Protein AF-A0A021X894-F1 (afdb_monomer)

Mean predicted aligned error: 11.21 Å

pLDDT: mean 73.01, std 16.16, range [37.38, 88.62]

Secondary structure (DSSP, 8-state):
-EEEE-SSS-EEEEETTEEEEE-TT-EEE--B-HHHHHHHHT-TTEEEET-------------------

Radius of gyration: 15.84 Å; Cα contacts (8 Å, |Δi|>4): 108; cha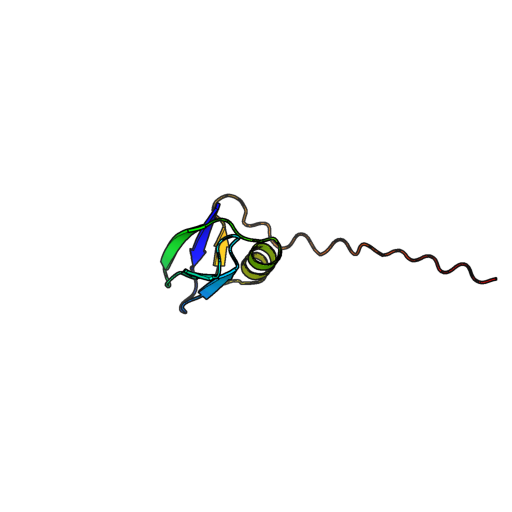ins: 1; bounding box: 25×56×26 Å

Structure (mmCIF, N/CA/C/O backbone):
data_AF-A0A021X894-F1
#
_entry.id   AF-A0A021X894-F1
#
loop_
_atom_site.group_PDB
_atom_site.id
_atom_site.type_symbol
_atom_site.label_atom_id
_atom_site.label_alt_id
_atom_site.label_comp_id
_atom_site.label_asym_id
_atom_site.label_entity_id
_atom_site.label_seq_id
_atom_site.pdbx_PDB_ins_code
_atom_site.Cartn_x
_atom_site.Cartn_y
_atom_site.Cartn_z
_atom_site.occupancy
_atom_site.B_iso_or_equiv
_atom_site.auth_seq_id
_atom_site.auth_comp_id
_atom_site.auth_asym_id
_atom_site.auth_atom_id
_atom_site.pdbx_PDB_model_num
ATOM 1 N N . MET A 1 1 ? -4.985 3.160 8.460 1.00 73.56 1 MET A N 1
ATOM 2 C CA . MET A 1 1 ? -3.515 3.013 8.285 1.00 73.56 1 MET A CA 1
ATOM 3 C C . MET A 1 1 ? -3.154 3.640 6.953 1.00 73.56 1 MET A C 1
ATOM 5 O O . MET A 1 1 ? -3.827 3.388 5.961 1.00 73.56 1 MET A O 1
ATOM 9 N N . LYS A 1 2 ? -2.139 4.503 6.904 1.00 82.06 2 LYS A N 1
ATOM 10 C CA . LYS A 1 2 ? -1.909 5.328 5.715 1.00 82.06 2 LYS A CA 1
ATOM 11 C C . LYS A 1 2 ? -0.990 4.620 4.731 1.00 82.06 2 LYS A C 1
ATOM 13 O O . LYS A 1 2 ? 0.191 4.454 5.004 1.00 82.06 2 LYS A O 1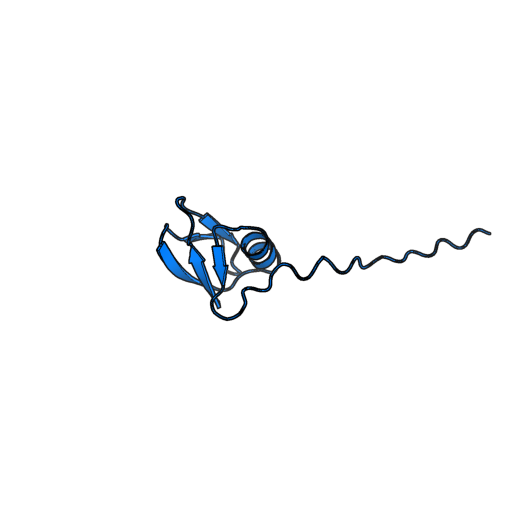
ATOM 18 N N . VAL A 1 3 ? -1.531 4.227 3.584 1.00 83.88 3 VAL A N 1
ATOM 19 C CA . VAL A 1 3 ? -0.776 3.634 2.478 1.00 83.88 3 VAL A CA 1
ATOM 20 C C . VAL A 1 3 ? -0.445 4.730 1.478 1.00 83.88 3 VAL A C 1
ATOM 22 O O . VAL A 1 3 ? -1.319 5.483 1.051 1.00 83.88 3 VAL A O 1
ATOM 25 N N . THR A 1 4 ? 0.817 4.820 1.098 1.00 85.81 4 THR A N 1
ATOM 26 C CA . THR A 1 4 ? 1.345 5.757 0.114 1.00 85.81 4 THR A CA 1
ATOM 27 C C . THR A 1 4 ? 1.853 4.973 -1.076 1.00 85.81 4 THR A C 1
ATOM 29 O O . THR A 1 4 ? 2.625 4.034 -0.908 1.00 85.81 4 THR A O 1
ATOM 32 N N . ASN A 1 5 ? 1.423 5.361 -2.271 1.00 88.19 5 ASN A N 1
ATOM 33 C CA . ASN A 1 5 ? 1.967 4.818 -3.503 1.00 88.19 5 ASN A CA 1
ATOM 34 C C . ASN A 1 5 ? 3.144 5.686 -3.950 1.00 88.19 5 ASN A C 1
ATOM 36 O O . ASN A 1 5 ? 2.957 6.821 -4.390 1.00 88.19 5 ASN A O 1
ATOM 40 N N . THR A 1 6 ? 4.351 5.157 -3.787 1.00 86.00 6 THR A N 1
ATOM 41 C CA . THR A 1 6 ? 5.606 5.775 -4.229 1.00 86.00 6 THR A CA 1
ATOM 42 C C . THR A 1 6 ? 6.015 5.321 -5.628 1.00 86.00 6 THR A C 1
ATOM 44 O O . THR A 1 6 ? 6.930 5.904 -6.203 1.00 86.00 6 THR A O 1
ATOM 47 N N . GLY A 1 7 ? 5.339 4.314 -6.179 1.00 80.62 7 GLY A N 1
ATOM 48 C CA . GLY A 1 7 ? 5.567 3.817 -7.525 1.00 80.62 7 GLY A CA 1
ATOM 49 C C . GLY A 1 7 ? 4.998 4.709 -8.625 1.00 80.62 7 GLY A C 1
ATOM 50 O O . GLY A 1 7 ? 4.308 5.704 -8.395 1.00 80.62 7 GLY A O 1
ATOM 51 N N . HIS A 1 8 ? 5.260 4.306 -9.868 1.00 84.19 8 HIS A N 1
ATOM 52 C CA . HIS A 1 8 ? 4.851 5.037 -11.075 1.00 84.19 8 HIS A CA 1
ATOM 53 C C . HIS A 1 8 ? 3.512 4.567 -11.668 1.00 84.19 8 HIS A C 1
ATOM 55 O O . HIS A 1 8 ? 3.034 5.138 -12.647 1.00 84.19 8 HIS A O 1
ATOM 61 N N . SER A 1 9 ? 2.892 3.542 -11.077 1.00 84.44 9 SER A N 1
ATOM 62 C CA . SER A 1 9 ? 1.656 2.920 -11.569 1.00 84.44 9 SER A CA 1
ATOM 63 C C . SER A 1 9 ? 0.551 2.946 -10.520 1.00 84.44 9 SER A C 1
ATOM 65 O O . SER A 1 9 ? 0.815 2.994 -9.322 1.00 84.44 9 SER A O 1
ATOM 67 N N . ARG A 1 10 ? -0.715 2.910 -10.954 1.00 86.94 10 ARG A N 1
ATOM 68 C CA . ARG A 1 10 ? -1.860 2.780 -10.038 1.00 86.94 10 ARG A CA 1
ATOM 69 C C . ARG A 1 10 ? -1.814 1.401 -9.374 1.00 86.94 10 ARG A C 1
ATOM 71 O O . ARG A 1 10 ? -1.862 0.394 -10.071 1.00 86.94 10 ARG A O 1
ATOM 78 N N . GLN A 1 11 ? -1.806 1.379 -8.045 1.00 85.62 11 GLN A N 1
ATOM 79 C CA . GLN A 1 11 ? -1.778 0.152 -7.252 1.00 85.62 11 GLN A CA 1
ATOM 80 C C . GLN A 1 11 ? -3.136 -0.077 -6.582 1.00 85.62 11 GLN A C 1
ATOM 82 O O . GLN A 1 11 ? -3.731 0.856 -6.035 1.00 85.62 11 GLN A O 1
ATOM 87 N N . GLY A 1 12 ? -3.639 -1.309 -6.658 1.00 85.75 12 GLY A N 1
ATOM 88 C CA . GLY A 1 12 ? -4.864 -1.736 -5.983 1.00 85.75 12 GLY A CA 1
ATOM 89 C C . GLY A 1 12 ? -4.523 -2.476 -4.697 1.00 85.75 12 GLY A C 1
ATOM 90 O O . GLY A 1 12 ? -3.854 -3.504 -4.744 1.00 85.75 12 GLY A O 1
ATOM 91 N N . VAL A 1 13 ? -4.983 -1.969 -3.556 1.00 81.62 13 VAL A N 1
ATOM 92 C CA . VAL A 1 13 ? -4.747 -2.591 -2.249 1.00 81.62 13 VAL A CA 1
ATOM 93 C C . VAL A 1 13 ? -6.034 -3.182 -1.689 1.00 81.62 13 VAL A C 1
ATOM 95 O O . VAL A 1 13 ? -7.093 -2.557 -1.751 1.00 81.62 13 VAL A O 1
ATOM 98 N N . HIS A 1 14 ? -5.943 -4.398 -1.147 1.00 83.88 14 HIS A N 1
ATOM 99 C CA . HIS A 1 14 ? -7.081 -5.103 -0.556 1.00 83.88 14 HIS A CA 1
ATOM 100 C C . HIS A 1 14 ? -7.337 -4.614 0.872 1.00 83.88 14 HIS A C 1
ATOM 102 O O . HIS A 1 14 ? -6.573 -4.899 1.800 1.00 83.88 14 HIS A O 1
ATOM 108 N N . THR A 1 15 ? -8.440 -3.899 1.040 1.00 84.25 15 THR A N 1
ATOM 109 C CA . THR A 1 15 ? -8.929 -3.339 2.296 1.00 84.25 15 THR A CA 1
ATOM 110 C C . THR A 1 15 ? -10.083 -4.156 2.864 1.00 84.25 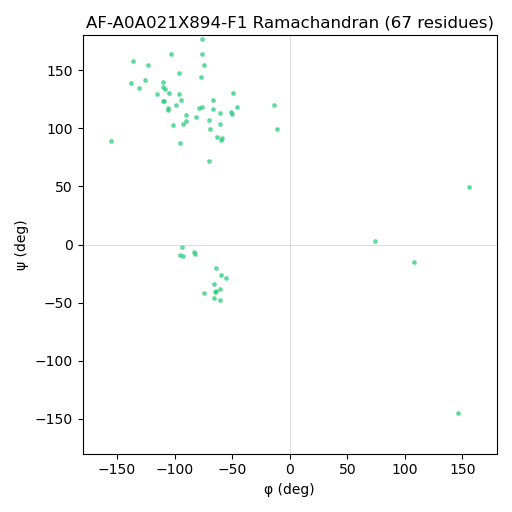15 THR A C 1
ATOM 112 O O . THR A 1 15 ? -10.704 -4.959 2.169 1.00 84.25 15 THR A O 1
ATOM 115 N N . THR A 1 16 ? -10.396 -3.952 4.143 1.00 79.19 16 THR A N 1
ATOM 116 C CA . THR A 1 16 ? -11.529 -4.611 4.819 1.00 79.19 16 THR A CA 1
ATOM 117 C C . THR A 1 16 ? -12.867 -4.281 4.149 1.00 79.19 16 THR A C 1
ATOM 119 O O . THR A 1 16 ? -13.815 -5.056 4.205 1.00 79.19 16 THR A O 1
ATOM 122 N N . THR A 1 17 ? -12.933 -3.127 3.485 1.00 78.25 17 THR A N 1
ATOM 123 C CA . THR A 1 17 ? -14.108 -2.608 2.778 1.00 78.25 17 THR A CA 1
ATOM 124 C C . THR A 1 17 ? -14.136 -2.932 1.281 1.00 78.25 17 THR A C 1
ATOM 126 O O . THR A 1 17 ? -15.150 -2.671 0.638 1.00 78.25 17 THR A O 1
ATOM 129 N N . GLY A 1 18 ? -13.061 -3.481 0.702 1.00 82.75 18 GLY A N 1
ATOM 130 C CA . GLY A 1 18 ? -12.977 -3.772 -0.731 1.00 82.75 18 GLY A CA 1
ATOM 131 C C . GLY A 1 18 ? -11.573 -3.592 -1.303 1.00 82.75 18 GLY A C 1
ATOM 132 O O . GLY A 1 18 ? -10.580 -3.883 -0.652 1.00 82.75 18 GLY A O 1
ATOM 133 N N . VAL A 1 19 ? -11.468 -3.132 -2.549 1.00 84.50 19 VAL A N 1
ATOM 134 C CA . VAL A 1 19 ? -10.176 -2.791 -3.166 1.00 84.50 19 VAL A CA 1
ATOM 135 C C . VAL A 1 19 ? -10.106 -1.284 -3.333 1.00 84.50 19 VAL A C 1
ATOM 137 O O . VAL A 1 19 ? -10.967 -0.688 -3.981 1.00 84.50 19 VAL A O 1
ATOM 140 N N . VAL A 1 20 ? -9.075 -0.662 -2.765 1.00 85.12 20 VAL A N 1
ATOM 141 C CA . VAL A 1 20 ? -8.829 0.774 -2.918 1.00 85.12 20 VAL A CA 1
ATOM 142 C C . VAL A 1 20 ? -7.678 0.984 -3.884 1.00 85.12 20 VAL A C 1
ATOM 144 O O . VAL A 1 20 ? -6.610 0.393 -3.745 1.00 85.12 20 VAL A O 1
ATOM 147 N N . PHE A 1 21 ? -7.889 1.856 -4.864 1.00 86.44 21 PHE A N 1
ATOM 148 C CA . PHE A 1 21 ? -6.856 2.230 -5.819 1.00 86.44 21 PHE A CA 1
ATOM 149 C C . PHE A 1 21 ? -6.152 3.501 -5.364 1.00 86.44 21 PHE A C 1
ATOM 151 O O . PHE A 1 21 ? -6.784 4.541 -5.173 1.00 86.44 21 PHE A O 1
ATOM 158 N N . ILE A 1 22 ? -4.832 3.424 -5.241 1.00 86.94 22 ILE A N 1
ATOM 159 C CA . ILE A 1 22 ? -3.989 4.554 -4.865 1.00 86.94 22 ILE A CA 1
ATOM 160 C C . ILE A 1 22 ? -3.197 4.973 -6.101 1.00 86.94 22 ILE A C 1
ATOM 162 O O . ILE A 1 22 ? -2.508 4.165 -6.728 1.00 86.94 22 ILE A O 1
ATOM 166 N N . HIS A 1 23 ? -3.335 6.239 -6.487 1.00 88.50 23 HIS A N 1
ATOM 167 C CA . HIS A 1 23 ? -2.590 6.813 -7.605 1.00 88.50 23 HIS A CA 1
ATOM 168 C C . HIS A 1 23 ? -1.123 7.076 -7.231 1.00 88.50 23 HIS A C 1
ATOM 170 O O . HIS A 1 23 ? -0.848 7.305 -6.053 1.00 88.50 23 HIS A O 1
ATOM 176 N N . PRO A 1 24 ? -0.204 7.103 -8.214 1.00 88.62 24 PRO A N 1
ATOM 177 C CA . PRO A 1 24 ? 1.191 7.493 -8.005 1.00 88.62 24 PRO A CA 1
ATOM 178 C C . PRO A 1 24 ? 1.314 8.814 -7.238 1.00 88.62 24 PRO A C 1
ATOM 180 O O . PRO A 1 24 ? 0.652 9.794 -7.583 1.00 88.62 24 PRO A O 1
ATOM 183 N N . GLY A 1 25 ? 2.130 8.836 -6.187 1.00 86.69 25 GLY A N 1
ATOM 184 C CA . GLY A 1 25 ? 2.358 10.013 -5.347 1.00 86.69 25 GLY A CA 1
ATOM 185 C C . GLY A 1 25 ? 1.203 10.374 -4.405 1.00 86.69 25 GLY A C 1
ATOM 186 O O . GLY A 1 25 ? 1.290 11.383 -3.708 1.00 86.69 25 GLY A O 1
ATOM 187 N N . GLN A 1 26 ? 0.123 9.583 -4.357 1.00 86.12 26 GLN A N 1
ATOM 188 C CA . GLN A 1 26 ? -0.947 9.771 -3.377 1.00 86.12 26 GLN A CA 1
ATOM 189 C C . GLN A 1 26 ? -0.775 8.874 -2.154 1.00 86.12 26 GLN A C 1
ATOM 191 O O . GLN A 1 26 ? -0.358 7.719 -2.239 1.00 86.12 26 GLN A O 1
ATOM 196 N N . SER A 1 27 ? -1.216 9.407 -1.017 1.00 86.56 27 SER A N 1
ATOM 197 C CA . SER A 1 27 ? -1.445 8.647 0.206 1.00 86.56 27 SER A CA 1
ATOM 198 C C . SER A 1 27 ? -2.937 8.550 0.494 1.00 86.56 27 SER A C 1
ATOM 200 O O . SER A 1 27 ? -3.676 9.524 0.334 1.00 86.56 27 SER A O 1
ATOM 202 N N . ARG A 1 28 ? -3.389 7.386 0.954 1.00 84.69 28 ARG A N 1
ATOM 203 C CA . ARG A 1 28 ? -4.758 7.155 1.416 1.00 84.69 28 ARG A CA 1
ATOM 204 C C . ARG A 1 28 ? -4.728 6.473 2.769 1.00 84.69 28 ARG A C 1
ATOM 206 O O . ARG A 1 28 ? -3.976 5.520 2.958 1.00 84.69 28 ARG A O 1
ATOM 213 N N . ASP A 1 29 ? -5.551 6.954 3.696 1.00 85.00 29 ASP A N 1
ATOM 214 C CA . ASP A 1 29 ? -5.831 6.177 4.896 1.00 85.00 29 ASP A CA 1
ATOM 215 C C . ASP A 1 29 ? -6.848 5.097 4.542 1.00 85.00 29 ASP A C 1
ATOM 217 O O . ASP A 1 29 ? -7.945 5.385 4.061 1.00 85.00 29 ASP A O 1
ATOM 221 N N . VAL A 1 30 ? -6.421 3.850 4.679 1.00 81.56 30 VAL A N 1
ATOM 222 C CA . VAL A 1 30 ? -7.217 2.668 4.381 1.00 81.56 30 VAL A CA 1
ATOM 223 C C . VAL A 1 30 ? -7.024 1.651 5.488 1.00 81.56 30 VAL A C 1
ATOM 225 O O . VAL A 1 30 ? -6.029 1.681 6.204 1.00 81.56 30 VAL A O 1
ATOM 228 N N . GLU A 1 31 ? -7.965 0.736 5.641 1.00 83.00 31 GLU A N 1
ATOM 229 C CA . GLU A 1 31 ? -7.834 -0.395 6.554 1.00 83.00 31 GLU A CA 1
ATOM 230 C C . GLU A 1 31 ? -7.478 -1.626 5.727 1.00 83.00 31 GLU A C 1
ATOM 232 O O . GLU A 1 31 ? -8.323 -2.138 4.997 1.00 83.00 31 GLU A O 1
ATOM 237 N N . LEU A 1 32 ? -6.212 -2.046 5.742 1.00 79.62 32 LEU A N 1
ATOM 238 C CA . LEU A 1 32 ? -5.777 -3.203 4.964 1.00 79.62 32 LEU A CA 1
ATOM 239 C C . LEU A 1 32 ? -6.209 -4.502 5.647 1.00 79.62 32 LEU A C 1
ATOM 241 O O . LEU A 1 32 ? -6.172 -4.627 6.867 1.00 79.62 32 LEU A O 1
ATOM 245 N N . THR A 1 33 ? -6.564 -5.494 4.835 1.00 82.00 33 THR A N 1
ATOM 246 C CA . THR A 1 33 ? -6.664 -6.880 5.314 1.00 82.00 33 THR A CA 1
ATOM 247 C C . THR A 1 33 ? -5.266 -7.479 5.472 1.00 82.00 33 THR A C 1
ATOM 249 O O . THR A 1 33 ? -4.319 -7.003 4.849 1.00 82.00 33 THR A O 1
ATOM 252 N N . ALA A 1 34 ? -5.126 -8.596 6.192 1.00 80.06 34 ALA A N 1
ATOM 253 C CA . ALA A 1 34 ? -3.839 -9.295 6.318 1.00 80.06 34 ALA A CA 1
ATOM 254 C C . ALA A 1 34 ? -3.205 -9.673 4.958 1.00 80.06 34 ALA A C 1
ATOM 256 O O . ALA A 1 34 ? -1.982 -9.746 4.833 1.00 80.06 34 ALA A O 1
ATOM 257 N N . ALA A 1 35 ? -4.025 -9.903 3.924 1.00 80.62 35 ALA A N 1
ATOM 258 C CA . ALA A 1 35 ? -3.557 -10.124 2.556 1.00 80.62 35 ALA A CA 1
ATOM 259 C C . ALA A 1 35 ? -3.080 -8.821 1.890 1.00 80.62 35 ALA A C 1
ATOM 261 O O . ALA A 1 35 ? -2.040 -8.814 1.234 1.00 80.62 35 ALA A O 1
ATOM 262 N N . GLY A 1 36 ? -3.807 -7.716 2.093 1.00 80.12 36 GLY A N 1
ATOM 263 C CA . GLY A 1 36 ? -3.418 -6.386 1.623 1.00 80.12 36 GLY A CA 1
ATOM 264 C C . GLY A 1 36 ? -2.135 -5.879 2.279 1.00 80.12 36 GLY A C 1
ATOM 265 O O . GLY A 1 36 ? -1.278 -5.344 1.585 1.00 80.12 36 GLY A O 1
ATOM 266 N N . GLU A 1 37 ? -1.960 -6.114 3.581 1.00 80.81 37 GLU A N 1
ATOM 267 C CA . GLU A 1 37 ? -0.717 -5.809 4.294 1.00 80.81 37 GLU A CA 1
ATOM 268 C C . GLU A 1 37 ? 0.463 -6.577 3.703 1.00 80.81 37 GLU A C 1
ATOM 270 O O . GLU A 1 37 ? 1.469 -5.962 3.382 1.00 80.81 37 GLU A O 1
ATOM 275 N N . LYS A 1 38 ? 0.331 -7.892 3.477 1.00 81.56 38 LYS A N 1
ATOM 276 C CA . LYS A 1 38 ? 1.389 -8.691 2.834 1.00 81.56 38 LYS A CA 1
ATOM 277 C C . LYS A 1 38 ? 1.720 -8.214 1.423 1.00 81.56 38 LYS A C 1
ATOM 279 O O . LYS A 1 38 ? 2.882 -8.241 1.041 1.00 81.56 38 LYS A O 1
ATOM 284 N N . PHE A 1 39 ? 0.715 -7.807 0.650 1.00 81.88 39 PHE A N 1
ATOM 285 C CA . PHE A 1 39 ? 0.925 -7.285 -0.699 1.00 81.88 39 PHE A CA 1
ATOM 286 C C . PHE A 1 39 ? 1.691 -5.962 -0.676 1.00 81.88 39 PHE A C 1
ATOM 288 O O . PHE A 1 39 ? 2.647 -5.797 -1.422 1.00 81.88 39 PHE A O 1
ATOM 295 N N . VAL A 1 40 ? 1.291 -5.039 0.202 1.00 81.25 40 VAL A N 1
ATOM 296 C CA . VAL A 1 40 ? 1.971 -3.750 0.366 1.00 81.25 40 VAL A CA 1
ATOM 297 C C . VAL A 1 40 ? 3.395 -3.938 0.894 1.00 81.25 40 VAL A C 1
ATOM 299 O O . VAL A 1 40 ? 4.307 -3.297 0.397 1.00 81.25 40 VAL A O 1
ATOM 302 N N . ASP A 1 41 ? 3.598 -4.849 1.844 1.00 81.31 41 ASP A N 1
ATOM 303 C CA . ASP A 1 41 ? 4.906 -5.179 2.425 1.00 81.31 41 ASP A CA 1
ATOM 304 C C . ASP A 1 41 ? 5.864 -5.829 1.408 1.00 81.31 41 ASP A C 1
ATOM 306 O O . ASP A 1 41 ? 7.066 -5.573 1.428 1.00 81.31 41 ASP A O 1
ATOM 310 N N . ALA A 1 42 ? 5.327 -6.629 0.480 1.00 82.38 42 ALA A N 1
ATOM 311 C CA . ALA A 1 42 ? 6.081 -7.250 -0.609 1.00 82.38 42 ALA A CA 1
ATOM 312 C C . ALA A 1 42 ? 6.285 -6.334 -1.831 1.00 82.38 42 ALA A C 1
ATOM 314 O O . ALA A 1 42 ? 6.962 -6.734 -2.776 1.00 82.38 42 ALA A O 1
ATOM 315 N N . SER A 1 43 ? 5.676 -5.148 -1.847 1.00 78.06 43 SER A N 1
ATOM 316 C CA . SER A 1 43 ? 5.682 -4.236 -2.987 1.00 78.06 43 SER A CA 1
ATOM 317 C C . SER A 1 43 ? 6.604 -3.050 -2.719 1.00 78.06 43 SER A C 1
ATOM 319 O O 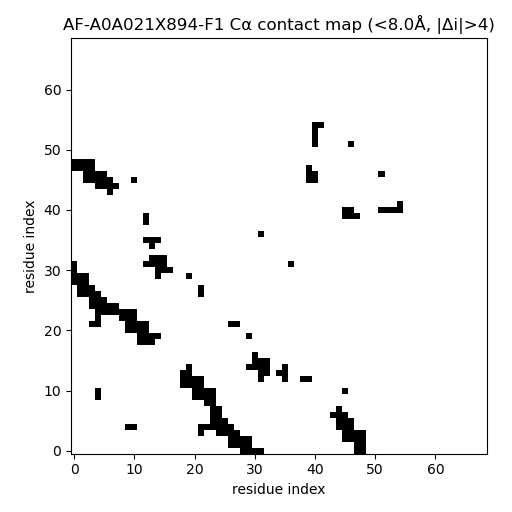. SER A 1 43 ? 6.289 -2.201 -1.893 1.00 78.06 43 SER A O 1
ATOM 321 N N . ASP A 1 44 ? 7.681 -2.912 -3.492 1.00 80.12 44 ASP A N 1
ATOM 322 C CA . ASP A 1 44 ? 8.606 -1.768 -3.390 1.00 80.12 44 ASP A CA 1
ATOM 323 C C . ASP A 1 44 ? 7.952 -0.414 -3.749 1.00 80.12 44 ASP A C 1
ATOM 325 O O . ASP A 1 44 ? 8.424 0.652 -3.355 1.00 80.12 44 ASP A O 1
ATOM 329 N N . ASP A 1 45 ? 6.833 -0.451 -4.477 1.00 81.38 45 ASP A N 1
ATOM 330 C CA . ASP A 1 45 ? 6.072 0.727 -4.906 1.00 81.38 45 ASP A CA 1
ATOM 331 C C . ASP A 1 45 ? 5.103 1.280 -3.842 1.00 81.38 45 ASP A C 1
ATOM 333 O O . ASP A 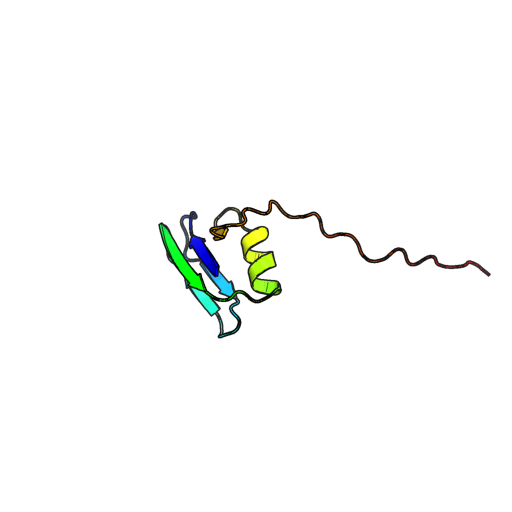1 45 ? 4.483 2.327 -4.056 1.00 81.38 45 ASP A O 1
ATOM 337 N N . LEU A 1 46 ? 4.906 0.579 -2.721 1.00 81.19 46 LEU A N 1
ATOM 338 C CA . LEU A 1 46 ? 3.912 0.930 -1.708 1.00 81.19 46 LEU A CA 1
ATOM 339 C C . LEU A 1 46 ? 4.559 1.049 -0.326 1.00 81.19 46 LEU A C 1
ATOM 341 O O . LEU A 1 46 ? 5.418 0.267 0.056 1.00 81.19 46 LEU A O 1
ATOM 345 N N . SER A 1 47 ? 4.113 2.026 0.460 1.00 80.81 47 SER A N 1
ATOM 346 C CA . SER A 1 47 ? 4.661 2.294 1.790 1.00 80.81 47 SER A CA 1
ATOM 347 C C . SER A 1 47 ? 3.557 2.593 2.796 1.00 80.81 47 SER A C 1
ATOM 349 O O . SER A 1 47 ? 2.605 3.302 2.479 1.00 80.81 47 SER A O 1
ATOM 351 N N . ILE A 1 48 ? 3.666 2.064 4.017 1.00 81.62 48 ILE A N 1
ATOM 352 C CA . ILE A 1 48 ? 2.693 2.286 5.097 1.00 81.62 48 ILE A CA 1
ATOM 353 C C . ILE A 1 48 ? 3.302 3.246 6.123 1.00 81.62 48 ILE A C 1
ATOM 355 O O 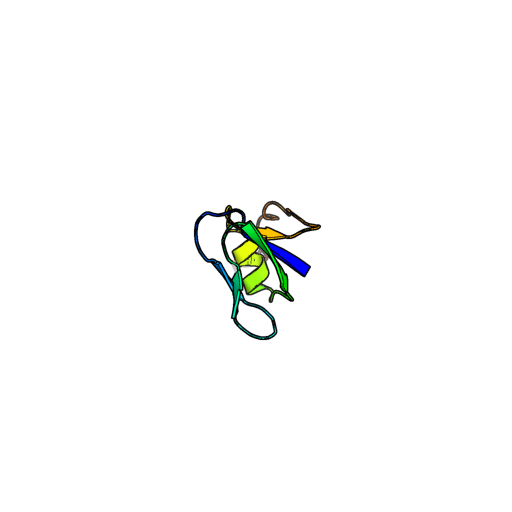. ILE A 1 48 ? 4.299 2.928 6.776 1.00 81.62 48 ILE A O 1
ATOM 359 N N . ASP A 1 49 ? 2.682 4.415 6.287 1.00 69.62 49 ASP A N 1
ATOM 360 C CA . ASP A 1 49 ? 3.073 5.453 7.244 1.00 69.62 49 ASP A CA 1
ATOM 361 C C . ASP A 1 49 ? 2.989 4.876 8.672 1.00 69.62 49 ASP A C 1
ATOM 363 O O . ASP A 1 49 ? 1.917 4.488 9.147 1.00 69.62 49 ASP A O 1
ATOM 367 N N . GLY A 1 50 ? 4.151 4.734 9.318 1.00 54.69 50 GLY A N 1
ATOM 368 C CA . GLY A 1 50 ? 4.302 4.178 10.667 1.00 54.69 50 GLY A CA 1
ATOM 369 C C . GLY A 1 50 ? 4.918 2.777 10.750 1.00 54.69 50 GLY A C 1
ATOM 370 O O . GLY A 1 50 ? 5.381 2.400 11.825 1.00 54.69 50 GLY A O 1
ATOM 371 N N . ARG A 1 51 ? 4.996 2.012 9.650 1.00 52.34 51 ARG A N 1
ATOM 372 C CA . ARG A 1 51 ? 5.746 0.745 9.580 1.00 52.34 51 ARG A CA 1
ATOM 373 C C . ARG A 1 51 ? 6.147 0.437 8.136 1.00 52.34 51 ARG A C 1
ATOM 375 O O . ARG A 1 51 ? 5.502 -0.367 7.474 1.00 52.34 51 ARG A O 1
ATOM 382 N N . THR A 1 52 ? 7.305 0.922 7.702 1.00 46.69 52 THR A N 1
ATOM 383 C CA . THR A 1 52 ? 8.156 0.129 6.804 1.00 46.69 52 THR A CA 1
ATOM 384 C C . THR 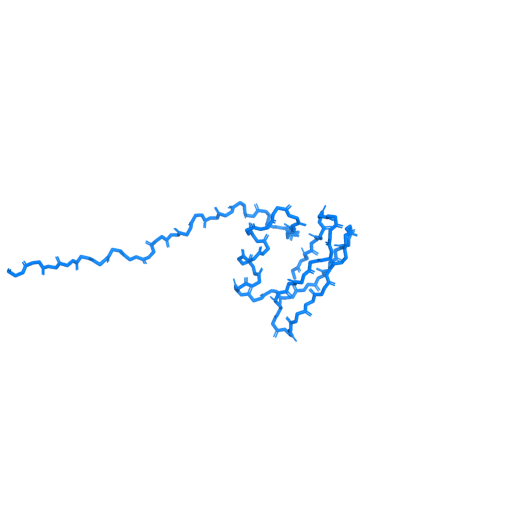A 1 52 ? 8.714 -1.029 7.628 1.00 46.69 52 THR A C 1
ATOM 386 O O . THR A 1 52 ? 9.880 -1.051 8.020 1.00 46.69 52 THR A O 1
ATOM 389 N N . ARG A 1 53 ? 7.865 -2.007 7.971 1.00 45.44 53 ARG A N 1
ATOM 390 C CA . ARG A 1 53 ? 8.406 -3.315 8.320 1.00 45.44 53 ARG A CA 1
ATOM 391 C C . ARG A 1 53 ? 8.925 -3.845 6.997 1.00 45.44 53 ARG A C 1
ATOM 393 O O . ARG A 1 53 ? 8.160 -4.302 6.176 1.00 45.44 53 ARG A O 1
ATOM 400 N N . LYS A 1 54 ? 10.234 -3.730 6.759 1.00 43.91 54 LYS A N 1
ATOM 401 C CA . LYS A 1 54 ? 10.895 -4.700 5.887 1.00 43.91 54 LYS A CA 1
ATOM 402 C C . LYS A 1 54 ? 10.384 -6.053 6.344 1.00 43.91 54 LYS A C 1
ATOM 404 O O . LYS A 1 54 ? 10.587 -6.348 7.526 1.00 43.91 54 LYS A O 1
ATOM 409 N N . ALA A 1 55 ? 9.705 -6.771 5.452 1.00 46.84 55 ALA A N 1
ATOM 410 C CA . ALA A 1 55 ? 9.281 -8.149 5.595 1.00 46.84 55 ALA A CA 1
ATOM 411 C C . ALA A 1 55 ? 9.935 -8.799 6.807 1.00 46.84 55 ALA A C 1
ATOM 413 O O . ALA A 1 55 ? 11.107 -9.197 6.776 1.00 46.84 55 ALA A O 1
ATOM 414 N N . ALA A 1 56 ? 9.185 -8.863 7.910 1.00 41.34 56 ALA A N 1
ATOM 415 C CA . ALA A 1 56 ? 9.485 -9.849 8.921 1.00 41.34 56 ALA A CA 1
ATOM 416 C C . ALA A 1 56 ? 9.264 -11.171 8.194 1.00 41.34 56 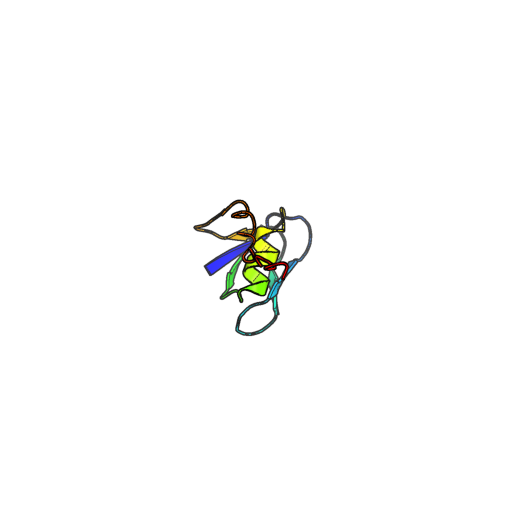ALA A C 1
ATOM 418 O O . ALA A 1 56 ? 8.129 -11.619 8.039 1.00 41.34 56 ALA A O 1
ATOM 419 N N . LYS A 1 57 ? 10.373 -11.671 7.631 1.00 37.38 57 LYS A N 1
ATOM 420 C CA . LYS A 1 57 ? 10.628 -13.017 7.138 1.00 37.38 57 LYS A CA 1
ATOM 421 C C . LYS A 1 57 ? 9.525 -13.924 7.664 1.00 37.38 57 LYS A C 1
ATOM 423 O O . LYS A 1 57 ? 9.397 -13.965 8.891 1.00 37.38 57 LYS A O 1
ATOM 428 N N . PRO A 1 58 ? 8.720 -14.580 6.805 1.00 41.00 58 PRO A N 1
ATOM 429 C CA . PRO A 1 58 ? 7.665 -15.449 7.291 1.00 41.00 58 PRO A CA 1
ATOM 430 C C . PRO A 1 58 ? 8.316 -16.366 8.316 1.00 41.00 58 PRO A C 1
ATOM 432 O O . PRO A 1 58 ? 9.237 -17.116 7.985 1.00 41.00 58 PRO A O 1
ATOM 435 N N . ALA A 1 59 ? 7.932 -16.205 9.584 1.00 41.25 59 ALA A N 1
ATOM 436 C CA . ALA A 1 59 ? 8.255 -17.188 10.587 1.00 41.25 59 ALA A CA 1
ATOM 437 C C . ALA A 1 59 ? 7.570 -18.434 10.049 1.00 41.25 59 ALA A C 1
ATOM 439 O O . ALA A 1 59 ? 6.341 -18.495 9.990 1.00 41.25 59 ALA A O 1
ATOM 440 N N . ALA A 1 60 ? 8.379 -19.328 9.491 1.00 41.25 60 ALA A N 1
ATOM 441 C CA . ALA A 1 60 ? 7.959 -20.627 9.039 1.00 41.25 60 ALA A CA 1
ATOM 442 C C . ALA A 1 60 ? 7.395 -21.329 10.274 1.00 41.25 60 ALA A C 1
ATOM 444 O O . ALA A 1 60 ? 8.118 -21.920 11.067 1.00 41.25 60 ALA A O 1
ATOM 445 N N . THR A 1 61 ? 6.096 -21.165 10.500 1.00 43.22 61 THR A N 1
ATOM 446 C CA . THR A 1 61 ? 5.341 -22.026 11.388 1.00 43.22 61 THR A CA 1
ATOM 447 C C . THR A 1 61 ? 5.245 -23.357 10.671 1.00 43.22 61 THR A C 1
ATOM 449 O O . THR A 1 61 ? 4.528 -23.475 9.678 1.00 43.22 61 THR A O 1
ATOM 452 N N . GLY A 1 62 ? 5.990 -24.341 11.161 1.00 44.22 62 GLY A N 1
ATOM 453 C CA . GLY A 1 62 ? 5.803 -25.720 10.743 1.00 44.22 62 GLY A CA 1
ATOM 454 C C . GLY A 1 62 ? 7.021 -26.611 10.903 1.00 44.22 62 GLY A C 1
ATOM 455 O O . GLY A 1 62 ? 7.337 -27.336 9.967 1.00 44.22 62 GLY A O 1
ATOM 456 N N . ASP A 1 63 ? 7.657 -26.608 12.075 1.00 51.53 63 ASP A N 1
ATOM 457 C CA . ASP A 1 63 ? 8.271 -27.832 12.596 1.00 51.53 63 ASP A CA 1
ATOM 458 C C . ASP A 1 63 ? 7.141 -28.870 12.723 1.00 51.53 63 ASP A C 1
ATOM 460 O O . ASP A 1 63 ? 6.373 -28.884 13.685 1.00 51.53 63 ASP A O 1
ATOM 464 N N . ARG A 1 64 ? 6.939 -29.670 11.673 1.00 51.19 64 ARG A N 1
ATOM 465 C CA . ARG A 1 64 ? 6.256 -30.956 11.789 1.00 51.19 64 ARG A CA 1
ATOM 466 C C . ARG A 1 64 ? 7.352 -31.995 11.931 1.00 51.19 64 ARG A C 1
ATOM 468 O O . ARG A 1 64 ? 7.828 -32.546 10.944 1.00 51.19 64 ARG A O 1
ATOM 475 N N . GLU A 1 65 ? 7.748 -32.205 13.179 1.00 48.91 65 GLU A N 1
ATOM 476 C CA . GLU A 1 65 ? 8.402 -33.424 13.626 1.00 48.91 65 GLU A CA 1
ATOM 477 C C . GLU A 1 65 ? 7.543 -34.606 13.149 1.00 48.91 65 GLU A C 1
ATOM 479 O O . GLU A 1 65 ? 6.372 -34.736 13.509 1.00 48.91 65 GLU A O 1
ATOM 484 N N . ILE A 1 66 ? 8.096 -35.399 12.236 1.00 64.12 66 ILE A N 1
ATOM 485 C CA . ILE A 1 66 ? 7.536 -36.682 11.823 1.00 64.12 66 ILE A CA 1
ATOM 486 C C . ILE A 1 66 ? 8.227 -37.705 12.729 1.00 64.12 66 ILE A C 1
ATOM 488 O O . ILE A 1 66 ? 9.411 -37.969 12.504 1.00 64.12 66 ILE A O 1
ATOM 492 N N . PRO A 1 67 ? 7.575 -38.245 13.774 1.00 58.81 67 PRO A N 1
ATOM 493 C CA . PRO A 1 67 ? 8.139 -39.385 14.474 1.00 58.81 67 PRO A CA 1
ATOM 494 C C . PRO A 1 67 ? 8.121 -40.572 13.506 1.00 58.81 67 PRO A C 1
ATOM 496 O O . PRO A 1 67 ? 7.062 -40.979 13.027 1.00 58.81 67 PRO A O 1
ATOM 499 N N . ALA A 1 68 ? 9.308 -41.072 13.168 1.00 65.69 68 ALA A N 1
ATOM 500 C CA . ALA A 1 68 ? 9.455 -42.369 12.529 1.00 65.69 68 ALA A CA 1
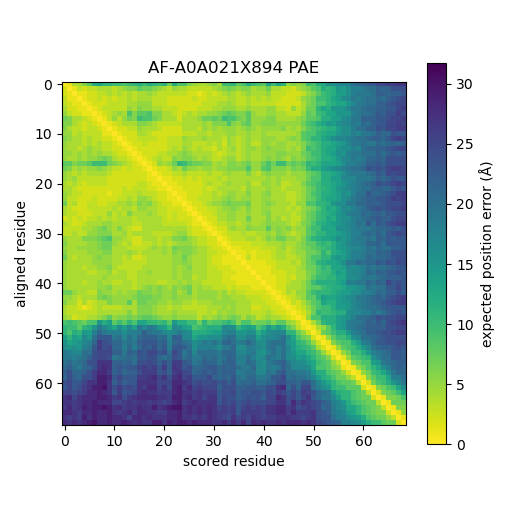ATOM 501 C C . ALA A 1 68 ? 9.253 -43.440 13.607 1.00 65.69 68 ALA A C 1
ATOM 503 O O . ALA A 1 68 ? 9.973 -43.453 14.608 1.00 65.69 68 ALA A O 1
ATOM 504 N N . GLU A 1 69 ? 8.227 -44.260 13.403 1.00 62.41 69 GLU A N 1
ATOM 505 C CA . GLU A 1 69 ? 7.996 -45.527 14.102 1.00 62.41 69 GLU A CA 1
ATOM 506 C C . GLU A 1 69 ? 9.021 -46.583 13.659 1.00 62.41 69 GLU A C 1
ATOM 508 O O . GLU A 1 69 ? 9.383 -46.584 12.456 1.00 62.41 69 GLU A O 1
#

Nearest PDB structures (foldseek):
  3i7d-assembly1_A  TM=6.373E-01  e=6.698E+00  Ruegeria pomeroyi DSS-3
  2q30-assembly1_A  TM=4.939E-01  e=3.957E+00  Oleidesulfovibrio alaskensis G20
  7s0s-assembly1_V  TM=4.039E-01  e=2.666E+00  Mycolicibacterium smegmatis

Solvent-accessible surface area (backbone atoms only — not comparable to full-atom values): 4219 Å² total; per-residue (Å²): 87,36,40,29,24,76,28,92,54,77,44,75,41,40,30,77,90,44,74,48,75,37,46,52,76,35,71,44,78,43,56,63,31,78,67,24,47,52,50,41,54,72,31,92,39,38,45,40,71,93,56,81,55,70,66,78,65,79,78,78,83,70,89,73,83,74,83,81,130

Sequence (69 aa):
MKVTNTGHSRQGVHTTTGVVFIHPGQSRDVELTAAGEKFVDASDDLSIDGRTRKAAKPAATGDREIPAE

Foldseek 3Di:
DKKAFCDQQWDWAAAPVGTDTHHHGDIDDTHHDPVRVVVQLPDPRMDDVPDVPNPPDPPPPDPPDDDDD